Protein AF-A0A540WCM4-F1 (afdb_monomer)

pLDDT: mean 76.78, std 15.71, range [41.66, 93.75]

Solvent-accessible surface area (backbone atoms only — not comparable to full-atom values): 10980 Å² total; per-residue (Å²): 138,86,86,78,86,84,82,82,81,85,75,86,82,80,87,82,87,82,87,80,83,88,78,92,73,84,84,82,81,82,82,77,83,76,82,84,77,82,77,77,84,76,77,83,83,72,89,70,76,80,73,74,75,74,73,76,75,80,90,74,59,63,66,80,79,49,68,90,65,75,83,77,77,83,75,76,81,75,84,83,66,79,86,76,60,93,47,74,84,48,28,32,82,28,33,33,55,100,88,43,75,37,67,66,66,76,66,93,85,49,62,91,50,41,34,41,43,29,42,49,38,50,75,72,68,54,65,77,28,34,51,54,85,65,69,87,82,51,42,44,72,75,69,82,45,48,29,37,34,74,83,17,65,48,23,74,133

Structure (mmCIF, N/CA/C/O backbone):
data_AF-A0A540WCM4-F1
#
_entry.id   AF-A0A540WCM4-F1
#
loop_
_atom_site.group_PDB
_atom_site.id
_atom_site.type_symbol
_atom_site.label_atom_id
_atom_site.label_alt_id
_atom_site.label_comp_id
_atom_site.label_asym_id
_atom_site.label_entity_id
_atom_site.label_seq_id
_atom_site.pdbx_PDB_ins_code
_atom_site.Cartn_x
_atom_site.Cartn_y
_atom_site.Cartn_z
_atom_site.occupancy
_atom_site.B_iso_or_equiv
_atom_site.auth_seq_id
_atom_site.auth_comp_id
_atom_site.auth_asym_id
_atom_site.auth_atom_id
_atom_site.pdbx_PDB_model_num
ATOM 1 N N . MET A 1 1 ? -2.350 16.094 46.956 1.00 49.56 1 MET A N 1
ATOM 2 C CA . MET A 1 1 ? -2.911 14.784 46.557 1.00 49.56 1 MET A CA 1
ATOM 3 C C . MET A 1 1 ? -1.745 13.866 46.230 1.00 49.56 1 MET A C 1
ATOM 5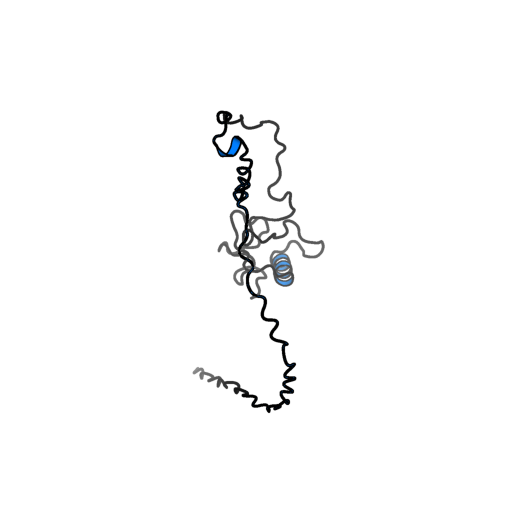 O O . MET A 1 1 ? -1.082 14.071 45.226 1.00 49.56 1 MET A O 1
ATOM 9 N N . THR A 1 2 ? -1.412 12.951 47.136 1.00 42.59 2 THR A N 1
ATOM 10 C CA . THR A 1 2 ? -0.155 12.186 47.100 1.00 42.59 2 THR A CA 1
ATOM 11 C C . THR A 1 2 ? -0.444 10.783 46.575 1.00 42.59 2 THR A C 1
ATOM 13 O O . THR A 1 2 ? -1.120 10.003 47.245 1.00 42.59 2 THR A O 1
ATOM 16 N N . VAL A 1 3 ? 0.017 10.466 45.363 1.00 55.59 3 VAL A N 1
ATOM 17 C CA . VAL A 1 3 ? -0.205 9.157 44.731 1.00 55.59 3 VAL A CA 1
ATOM 18 C C . VAL A 1 3 ? 0.902 8.187 45.150 1.00 55.59 3 VAL A C 1
ATOM 20 O O . VAL A 1 3 ? 2.092 8.467 45.036 1.00 55.59 3 VAL A O 1
ATOM 23 N N . ARG A 1 4 ? 0.480 7.041 45.683 1.00 57.88 4 ARG A N 1
ATOM 24 C CA . ARG A 1 4 ? 1.300 5.966 46.253 1.00 57.88 4 ARG A CA 1
ATOM 25 C C . ARG A 1 4 ? 1.721 4.993 45.134 1.00 57.88 4 ARG A C 1
ATOM 27 O O . ARG A 1 4 ? 0.838 4.538 44.408 1.00 57.88 4 ARG A O 1
ATOM 34 N N . PRO A 1 5 ? 3.002 4.610 44.979 1.00 62.88 5 PRO A N 1
ATOM 35 C CA . PRO A 1 5 ? 3.387 3.677 43.924 1.00 62.88 5 PRO A CA 1
ATOM 36 C C . PRO A 1 5 ? 3.094 2.219 44.312 1.00 62.88 5 PRO A C 1
ATOM 38 O O . PRO A 1 5 ? 3.475 1.732 45.380 1.00 62.88 5 PRO A O 1
ATOM 41 N N . SER A 1 6 ? 2.417 1.517 43.404 1.00 62.72 6 SER A N 1
ATOM 42 C CA . SER A 1 6 ? 2.109 0.087 43.455 1.00 62.72 6 SER A CA 1
ATOM 43 C C . SER A 1 6 ? 3.343 -0.737 43.073 1.00 62.72 6 SER A C 1
ATOM 45 O O . SER A 1 6 ? 3.774 -0.740 41.922 1.00 62.72 6 SER A O 1
ATOM 47 N N . ARG A 1 7 ? 3.931 -1.449 44.042 1.00 60.84 7 ARG A N 1
ATOM 48 C CA . ARG A 1 7 ? 4.987 -2.441 43.792 1.00 60.84 7 ARG A CA 1
ATOM 49 C C . ARG A 1 7 ? 4.341 -3.766 43.379 1.00 60.84 7 ARG A C 1
ATOM 51 O O . ARG A 1 7 ? 3.914 -4.537 44.238 1.00 60.84 7 ARG A O 1
ATOM 58 N N . ARG A 1 8 ? 4.285 -4.051 42.073 1.00 63.88 8 ARG A N 1
ATOM 59 C CA . ARG A 1 8 ? 3.962 -5.397 41.573 1.00 63.88 8 ARG A CA 1
ATOM 60 C C . ARG A 1 8 ? 5.172 -6.310 41.762 1.00 63.88 8 ARG A C 1
ATOM 62 O O . ARG A 1 8 ? 6.270 -6.034 41.293 1.00 63.88 8 ARG A O 1
ATOM 69 N N . ARG A 1 9 ? 4.948 -7.383 42.515 1.00 59.31 9 ARG A N 1
ATOM 70 C CA . ARG A 1 9 ? 5.932 -8.380 42.929 1.00 59.31 9 ARG A CA 1
ATOM 71 C C . ARG A 1 9 ? 6.028 -9.444 41.828 1.00 59.31 9 ARG A C 1
ATOM 73 O O . ARG A 1 9 ? 5.071 -10.180 41.610 1.00 59.31 9 ARG A O 1
ATOM 80 N N . TRP A 1 10 ? 7.154 -9.490 41.121 1.00 54.34 10 TRP A N 1
ATOM 81 C CA . TRP A 1 10 ? 7.469 -10.521 40.128 1.00 54.34 10 TRP A CA 1
ATOM 82 C C . TRP A 1 10 ? 7.809 -11.840 40.845 1.00 54.34 10 TRP A C 1
ATOM 84 O O . TRP A 1 10 ? 8.564 -11.839 41.818 1.00 54.34 10 TRP A O 1
ATOM 94 N N . ARG A 1 11 ? 7.231 -12.958 40.394 1.00 60.31 11 ARG A N 1
ATOM 95 C CA . ARG A 1 11 ? 7.563 -14.321 40.842 1.00 60.31 11 ARG A CA 1
ATOM 96 C C . ARG A 1 11 ? 8.297 -15.038 39.703 1.00 60.31 11 ARG A C 1
ATOM 98 O O . ARG A 1 11 ? 7.695 -15.164 38.640 1.00 60.31 11 ARG A O 1
ATOM 105 N N . PRO A 1 12 ? 9.525 -15.548 39.894 1.00 55.16 12 PRO A N 1
ATOM 106 C CA . PRO A 1 12 ? 10.132 -16.454 38.928 1.00 55.16 12 PRO A CA 1
ATOM 107 C C . PRO A 1 12 ? 9.498 -17.849 39.046 1.00 55.16 12 PRO A C 1
ATOM 109 O O . PRO A 1 12 ? 9.414 -18.427 40.134 1.00 55.16 12 PRO A O 1
ATOM 112 N N . GLY A 1 13 ? 9.014 -18.362 37.915 1.00 47.78 13 GLY A N 1
ATOM 113 C CA . GLY A 1 13 ? 8.530 -19.730 37.759 1.00 47.78 13 GLY A CA 1
ATOM 114 C C . GLY A 1 13 ? 9.684 -20.728 37.819 1.00 47.78 13 GLY A C 1
ATOM 115 O O . GLY A 1 13 ? 10.742 -20.514 37.236 1.00 47.78 13 GLY A O 1
ATOM 116 N N . ARG A 1 14 ? 9.460 -21.794 38.585 1.00 57.72 14 ARG A N 1
ATOM 117 C CA . ARG A 1 14 ? 10.400 -22.856 38.944 1.00 57.72 14 ARG A CA 1
ATOM 118 C C . ARG A 1 14 ? 10.848 -23.693 37.745 1.00 57.72 14 ARG A C 1
ATOM 120 O O . ARG A 1 14 ? 10.040 -24.107 36.919 1.00 57.72 14 ARG A O 1
ATOM 127 N N . THR A 1 15 ? 12.133 -24.020 37.760 1.00 50.41 15 THR A N 1
ATOM 128 C CA . THR A 1 15 ? 12.768 -25.109 37.022 1.00 50.41 15 THR A CA 1
ATOM 129 C C . THR A 1 15 ? 12.180 -26.464 37.431 1.00 50.41 15 THR A C 1
ATOM 131 O O . THR A 1 15 ? 11.945 -26.719 38.612 1.00 50.41 15 THR A O 1
ATOM 134 N N . SER A 1 16 ? 11.969 -27.345 36.451 1.00 55.75 16 SER A N 1
ATOM 135 C CA . SER A 1 16 ? 11.664 -28.762 36.676 1.00 55.75 16 SER A CA 1
ATOM 136 C C . SER A 1 16 ? 12.771 -29.592 36.038 1.00 55.75 16 SER A C 1
ATOM 138 O O . SER A 1 16 ? 12.828 -29.733 34.820 1.00 55.75 16 SER A O 1
ATOM 140 N N . ALA A 1 17 ? 13.679 -30.094 36.874 1.00 51.25 17 ALA A N 1
ATOM 141 C CA . ALA A 1 17 ? 14.622 -31.143 36.525 1.00 51.25 17 ALA A CA 1
ATOM 142 C C . ALA A 1 17 ? 13.893 -32.492 36.613 1.00 51.25 17 ALA A C 1
ATOM 144 O O . ALA A 1 17 ? 13.407 -32.861 37.681 1.00 51.25 17 ALA A O 1
ATOM 145 N N . GLY A 1 18 ? 13.797 -33.207 35.493 1.00 43.72 18 GLY A N 1
ATOM 146 C CA . GLY A 1 18 ? 13.308 -34.582 35.440 1.00 43.72 18 GLY A CA 1
ATOM 147 C C . GLY A 1 18 ? 14.480 -35.554 35.385 1.00 43.72 18 GLY A C 1
ATOM 148 O O . GLY A 1 18 ? 15.062 -35.757 34.325 1.00 43.72 18 GLY A O 1
ATOM 149 N N . LEU A 1 19 ? 14.820 -36.137 36.536 1.00 53.41 19 LEU A N 1
ATOM 150 C CA . LEU A 1 19 ? 15.562 -37.393 36.633 1.00 53.41 19 LEU A CA 1
ATOM 151 C C . LEU A 1 19 ? 14.617 -38.544 36.266 1.00 53.41 19 LEU A C 1
ATOM 153 O O . LEU A 1 19 ? 13.508 -38.609 36.792 1.00 53.41 19 LEU A O 1
ATOM 157 N N . GLY A 1 20 ? 15.058 -39.464 35.410 1.00 41.66 20 GLY A N 1
ATOM 158 C CA . GLY A 1 20 ? 14.239 -40.602 34.996 1.00 41.66 20 GLY A CA 1
ATOM 159 C C . GLY A 1 20 ? 15.053 -41.757 34.428 1.00 41.66 20 GLY A C 1
ATOM 160 O O . GLY A 1 20 ? 15.213 -41.858 33.223 1.00 41.66 20 GLY A O 1
ATOM 161 N N . THR A 1 21 ? 15.548 -42.593 35.345 1.00 52.16 21 THR A N 1
ATOM 162 C CA . THR A 1 21 ? 15.693 -44.064 35.273 1.00 52.16 21 THR A CA 1
ATOM 163 C C . THR A 1 21 ? 16.281 -44.713 34.016 1.00 52.16 21 THR A C 1
ATOM 165 O O . THR A 1 21 ? 15.686 -44.725 32.943 1.00 52.16 21 THR A O 1
ATOM 168 N N . GLY A 1 22 ? 17.419 -45.380 34.220 1.00 47.09 22 GLY A N 1
ATOM 169 C CA . GLY A 1 22 ? 18.050 -46.243 33.237 1.00 47.09 22 GLY A CA 1
ATOM 170 C C . GLY A 1 22 ? 17.305 -47.550 32.989 1.00 47.09 22 GLY A C 1
ATOM 171 O O . GLY A 1 22 ? 16.538 -48.037 33.818 1.00 47.09 22 GLY A O 1
ATOM 172 N N . VAL A 1 23 ? 17.626 -48.145 31.844 1.00 53.00 23 VAL A N 1
ATOM 173 C CA . VAL A 1 23 ? 17.372 -49.551 31.556 1.00 53.00 23 VAL A CA 1
ATOM 174 C C . VAL A 1 23 ? 18.676 -50.111 31.000 1.00 53.00 23 VAL A C 1
ATOM 176 O O . VAL A 1 23 ? 19.078 -49.813 29.878 1.00 53.00 23 VAL A O 1
ATOM 179 N N . ALA A 1 24 ? 19.378 -50.868 31.839 1.00 51.72 24 ALA A N 1
ATOM 180 C CA . ALA A 1 24 ? 20.475 -51.722 31.422 1.00 51.72 24 ALA A CA 1
ATOM 181 C C . ALA A 1 24 ? 19.869 -52.886 30.626 1.00 51.72 24 ALA A C 1
ATOM 183 O O . ALA A 1 24 ? 19.249 -53.780 31.198 1.00 51.72 24 ALA A O 1
ATOM 184 N N . GLY A 1 25 ? 19.987 -52.831 29.300 1.00 44.06 25 GLY A N 1
ATOM 185 C CA . GLY A 1 25 ? 19.552 -53.883 28.387 1.00 44.06 25 GLY A CA 1
ATOM 186 C C . GLY A 1 25 ? 20.750 -54.675 27.876 1.00 44.06 25 GLY A C 1
ATOM 187 O O . GLY A 1 25 ? 21.614 -54.119 27.207 1.00 44.06 25 GLY A O 1
ATOM 188 N N . LEU A 1 26 ? 20.781 -55.958 28.237 1.00 51.00 26 LEU A N 1
ATOM 189 C CA . LEU A 1 26 ? 21.735 -57.009 27.874 1.00 51.00 26 LEU A CA 1
ATOM 190 C C . LEU A 1 26 ? 22.361 -56.880 26.470 1.00 51.00 26 LEU A C 1
ATOM 192 O O . LEU A 1 26 ? 21.671 -56.950 25.455 1.00 51.00 26 LEU A O 1
ATOM 196 N N . ALA A 1 27 ? 23.694 -56.843 26.428 1.00 51.16 27 ALA A N 1
ATOM 197 C CA . ALA A 1 27 ? 24.479 -57.120 25.232 1.00 51.16 27 ALA A CA 1
ATOM 198 C C . ALA A 1 27 ? 24.591 -58.641 25.028 1.00 51.16 27 ALA A C 1
ATOM 200 O O . ALA A 1 27 ? 25.304 -59.322 25.764 1.00 51.16 27 ALA A O 1
ATOM 201 N N . LEU A 1 28 ? 23.896 -59.177 24.022 1.00 52.34 28 LEU A N 1
ATOM 202 C CA . LEU A 1 28 ? 24.105 -60.542 23.540 1.00 52.34 28 LEU A CA 1
ATOM 203 C C . LEU A 1 28 ? 25.119 -60.491 22.385 1.00 52.34 28 LEU A C 1
ATOM 205 O O . LEU A 1 28 ? 24.760 -60.291 21.227 1.00 52.34 28 LEU A O 1
ATOM 209 N N . ALA A 1 29 ? 26.407 -60.606 22.705 1.00 55.47 29 ALA A N 1
ATOM 210 C CA . ALA A 1 29 ? 27.461 -60.703 21.702 1.00 55.47 29 ALA A CA 1
ATOM 211 C C . ALA A 1 29 ? 27.495 -62.132 21.133 1.00 55.47 29 ALA A C 1
ATOM 213 O O . ALA A 1 29 ? 28.078 -63.031 21.735 1.00 55.47 29 ALA A O 1
ATOM 214 N N . LEU A 1 30 ? 26.863 -62.355 19.976 1.00 57.78 30 LEU A N 1
ATOM 215 C CA . LEU A 1 30 ? 27.097 -63.564 19.185 1.00 57.78 30 LEU A CA 1
ATOM 216 C C . LEU A 1 30 ? 28.460 -63.445 18.490 1.00 57.78 30 LEU A C 1
ATOM 218 O O . LEU A 1 30 ? 28.589 -62.815 17.441 1.00 57.78 30 LEU A O 1
ATOM 222 N N . T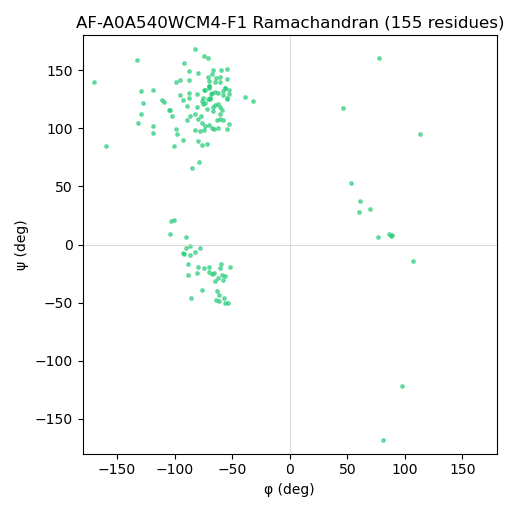HR A 1 31 ? 29.485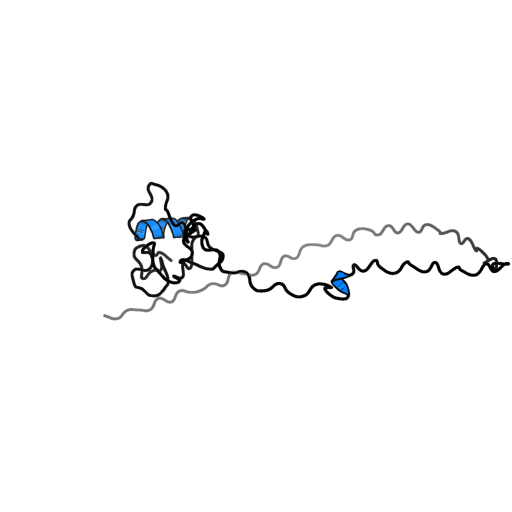 -64.061 19.073 1.00 61.09 31 THR A N 1
ATOM 223 C CA . THR A 1 31 ? 30.794 -64.255 18.443 1.00 61.09 31 THR A CA 1
ATOM 224 C C . THR A 1 31 ? 30.712 -65.386 17.418 1.00 61.09 31 THR A C 1
ATOM 226 O O . THR A 1 31 ? 31.005 -66.546 17.699 1.00 61.09 31 THR A O 1
ATOM 229 N N . LEU A 1 32 ? 30.300 -65.053 16.196 1.00 60.47 32 LEU A N 1
ATOM 230 C CA . LEU A 1 32 ? 30.461 -65.945 15.050 1.00 60.47 32 LEU A CA 1
ATOM 231 C C . LEU A 1 32 ? 31.961 -66.082 14.751 1.00 60.47 32 LEU A C 1
ATOM 233 O O . LEU A 1 32 ? 32.625 -65.108 14.398 1.00 60.47 32 LEU A O 1
ATOM 237 N N . ALA A 1 33 ? 32.495 -67.292 14.924 1.00 58.50 33 ALA A N 1
ATOM 238 C CA . ALA A 1 33 ? 33.849 -67.645 14.521 1.00 58.50 33 ALA A CA 1
ATOM 239 C C . ALA A 1 33 ? 33.989 -67.455 13.003 1.00 58.50 33 ALA A C 1
ATOM 241 O O . ALA A 1 33 ? 33.366 -68.166 12.215 1.00 58.50 33 ALA A O 1
ATOM 242 N N . THR A 1 34 ? 34.791 -66.478 12.589 1.00 63.09 34 THR A N 1
ATOM 243 C CA . THR A 1 34 ? 35.128 -66.266 11.184 1.00 63.09 34 THR A CA 1
ATOM 244 C C . THR A 1 34 ? 36.156 -67.317 10.750 1.00 63.09 34 THR A C 1
ATOM 246 O O . THR A 1 34 ? 37.220 -67.429 11.365 1.00 63.09 34 THR A O 1
ATOM 249 N N . PRO A 1 35 ? 35.892 -68.119 9.705 1.00 60.97 35 PRO A N 1
ATOM 250 C CA . PRO A 1 35 ? 36.915 -68.991 9.150 1.00 60.97 35 PRO A CA 1
ATOM 251 C C . PRO A 1 35 ? 38.012 -68.133 8.502 1.00 60.97 35 PRO A C 1
ATOM 253 O O . PRO A 1 35 ? 37.761 -67.396 7.549 1.00 60.97 35 PRO A O 1
ATOM 256 N N . ASN A 1 36 ? 39.243 -68.238 9.009 1.00 62.31 36 ASN A N 1
ATOM 257 C CA . ASN A 1 36 ? 40.430 -67.660 8.379 1.00 62.31 36 ASN A CA 1
ATOM 258 C C . ASN A 1 36 ? 40.788 -68.469 7.122 1.00 62.31 36 ASN A C 1
ATOM 260 O O . ASN A 1 36 ? 41.598 -69.396 7.165 1.00 62.31 36 ASN A O 1
ATOM 264 N N . ALA A 1 37 ? 40.181 -68.121 5.988 1.00 61.34 37 ALA A N 1
ATOM 265 C CA . ALA A 1 37 ? 40.637 -68.566 4.678 1.00 61.34 37 ALA A CA 1
ATOM 266 C C . ALA A 1 37 ? 41.917 -67.795 4.309 1.00 61.34 37 ALA A C 1
ATOM 268 O O . ALA A 1 37 ? 41.877 -66.626 3.929 1.00 61.34 37 ALA A O 1
ATOM 269 N N . SER A 1 38 ? 43.070 -68.448 4.463 1.00 62.06 38 SER A N 1
ATOM 270 C CA . SER A 1 38 ? 44.370 -67.905 4.063 1.00 62.06 38 SER A CA 1
ATOM 271 C C . SER A 1 38 ? 44.557 -68.066 2.553 1.00 62.06 38 SER A C 1
ATOM 273 O O . SER A 1 38 ? 45.059 -69.080 2.067 1.00 62.06 38 SER A O 1
ATOM 275 N N . SER A 1 39 ? 44.110 -67.072 1.791 1.00 60.69 39 SER A N 1
ATOM 276 C CA . SER A 1 39 ? 44.380 -66.969 0.357 1.00 60.69 39 SER A CA 1
ATOM 277 C C . SER A 1 39 ? 45.817 -66.483 0.162 1.00 60.69 39 SER A C 1
ATOM 279 O O . SER A 1 39 ? 46.111 -65.304 0.360 1.00 60.69 39 SER A O 1
ATOM 281 N N . ARG A 1 40 ? 46.739 -67.375 -0.218 1.00 68.31 40 ARG A N 1
ATOM 282 C CA . ARG A 1 40 ? 48.068 -66.949 -0.686 1.00 68.31 40 ARG A CA 1
ATOM 283 C C . ARG A 1 40 ? 47.898 -66.104 -1.960 1.00 68.31 40 ARG A C 1
ATOM 285 O O . ARG A 1 40 ? 47.219 -66.571 -2.876 1.00 68.31 40 ARG A O 1
ATOM 292 N N . PRO A 1 41 ? 48.507 -64.910 -2.066 1.00 59.44 41 PRO A N 1
ATOM 293 C CA . PRO A 1 41 ? 48.477 -64.145 -3.305 1.00 59.44 41 PRO A CA 1
ATOM 294 C C . PRO A 1 41 ? 49.235 -64.914 -4.388 1.00 59.44 41 PRO A C 1
ATOM 296 O O . PRO A 1 41 ? 50.423 -65.203 -4.238 1.00 59.44 41 PRO A O 1
ATOM 299 N N . VAL A 1 42 ? 48.552 -65.253 -5.478 1.00 67.06 42 VAL A N 1
ATOM 300 C CA . VAL A 1 42 ? 49.215 -65.667 -6.717 1.00 67.06 42 VAL A CA 1
ATOM 301 C C . VAL A 1 42 ? 49.804 -64.396 -7.336 1.00 67.06 42 VAL A C 1
ATOM 303 O O . VAL A 1 42 ? 49.044 -63.454 -7.572 1.00 67.06 42 VAL A O 1
ATOM 306 N N . PRO A 1 43 ? 51.125 -64.303 -7.580 1.00 62.69 43 PRO A N 1
ATOM 307 C CA . PRO A 1 43 ? 51.667 -63.167 -8.308 1.00 62.69 43 PRO A CA 1
ATOM 308 C C . PRO A 1 43 ? 51.109 -63.200 -9.739 1.00 62.69 43 PRO A C 1
ATOM 310 O O . PRO A 1 43 ? 51.153 -64.259 -10.375 1.00 62.69 43 PRO A O 1
ATOM 313 N N . PRO A 1 44 ? 50.576 -62.084 -10.268 1.00 62.28 44 PRO A N 1
ATOM 314 C CA . PRO A 1 44 ? 50.107 -62.047 -11.643 1.00 62.28 44 PRO A CA 1
ATOM 315 C C . PRO A 1 44 ? 51.304 -62.284 -12.567 1.00 62.28 44 PRO A C 1
ATOM 317 O O . PRO A 1 44 ? 52.186 -61.440 -12.717 1.00 62.28 44 PRO A O 1
ATOM 320 N N . THR A 1 45 ? 51.350 -63.475 -13.158 1.00 60.59 45 THR A N 1
ATOM 321 C CA . THR A 1 45 ? 52.286 -63.786 -14.235 1.00 60.59 45 THR A CA 1
ATOM 322 C C . THR A 1 45 ? 51.657 -63.252 -15.510 1.00 60.59 45 THR A C 1
ATOM 324 O O . THR A 1 45 ? 50.619 -63.748 -15.936 1.00 60.59 45 THR A O 1
ATOM 327 N N . GLY A 1 46 ? 52.267 -62.226 -16.094 1.00 54.94 46 GLY A N 1
ATOM 328 C CA . GLY A 1 46 ? 51.838 -61.670 -17.373 1.00 54.94 46 GLY A CA 1
ATOM 329 C C . GLY A 1 46 ? 51.296 -60.260 -17.231 1.00 54.94 46 GLY A C 1
ATOM 330 O O . GLY A 1 46 ? 50.121 -60.041 -16.954 1.00 54.94 46 GLY A O 1
ATOM 331 N N . GLY A 1 47 ? 52.177 -59.289 -17.460 1.00 57.94 47 GLY A N 1
ATOM 332 C CA . GLY A 1 47 ? 51.758 -57.932 -17.742 1.00 57.94 47 GLY A CA 1
ATOM 333 C C . GLY A 1 47 ? 50.911 -57.906 -19.009 1.00 57.94 47 GLY A C 1
ATOM 334 O O . GLY A 1 47 ? 51.395 -58.172 -20.103 1.00 57.94 47 GLY A O 1
ATOM 335 N N . THR A 1 48 ? 49.665 -57.491 -18.865 1.00 54.50 48 THR A N 1
ATOM 336 C CA . THR A 1 48 ? 49.080 -56.549 -19.810 1.00 54.50 48 THR A CA 1
ATOM 337 C C . THR A 1 48 ? 49.056 -55.227 -19.079 1.00 54.50 48 THR A C 1
ATOM 339 O O . THR A 1 48 ? 48.429 -55.121 -18.024 1.00 54.50 48 THR A O 1
ATOM 342 N N . ALA A 1 49 ? 49.811 -54.257 -19.595 1.00 60.41 49 ALA A N 1
ATOM 343 C CA . ALA A 1 49 ? 49.783 -52.882 -19.132 1.00 60.41 49 ALA A CA 1
ATOM 344 C C . ALA A 1 49 ? 48.335 -52.497 -18.817 1.00 60.41 49 ALA A C 1
ATOM 346 O O . ALA A 1 49 ? 47.453 -52.694 -19.658 1.00 60.41 49 ALA A O 1
ATOM 347 N N . ALA A 1 50 ? 48.089 -51.990 -17.606 1.00 57.94 50 ALA A N 1
ATOM 348 C CA . ALA A 1 50 ? 46.851 -51.292 -17.325 1.00 57.94 50 ALA A CA 1
ATOM 349 C C . ALA A 1 50 ? 46.743 -50.221 -18.405 1.00 57.94 50 ALA A C 1
ATOM 351 O O . ALA A 1 50 ? 47.485 -49.237 -18.398 1.00 57.94 50 ALA A O 1
ATOM 352 N N . THR A 1 51 ? 45.887 -50.465 -19.395 1.00 58.72 51 THR A N 1
ATOM 353 C CA . THR A 1 51 ? 45.518 -49.427 -20.334 1.00 58.72 51 THR A CA 1
ATOM 354 C C . THR A 1 51 ? 44.785 -48.453 -19.446 1.00 58.72 51 THR A C 1
ATOM 356 O O . THR A 1 51 ? 43.660 -48.725 -19.031 1.00 58.72 51 THR A O 1
ATOM 359 N N . GLN A 1 52 ? 45.477 -47.391 -19.034 1.00 62.28 52 GLN A N 1
ATOM 360 C CA . GLN A 1 52 ? 44.842 -46.257 -18.399 1.00 62.28 52 GLN A CA 1
ATOM 361 C C . GLN A 1 52 ? 43.772 -45.828 -19.391 1.00 62.28 52 GLN A C 1
ATOM 363 O O . GLN A 1 52 ? 44.088 -45.246 -20.429 1.00 62.28 52 GLN A O 1
ATOM 368 N N . GLN A 1 53 ? 42.526 -46.231 -19.142 1.00 63.78 53 GLN A N 1
ATOM 369 C CA . GLN A 1 53 ? 41.398 -45.758 -19.915 1.00 63.78 53 GLN A CA 1
ATOM 370 C C . GLN A 1 53 ? 41.383 -44.264 -19.663 1.00 63.78 53 GLN A C 1
ATOM 372 O O . GLN A 1 53 ? 41.009 -43.805 -18.584 1.00 63.78 53 GLN A O 1
ATOM 377 N N . ARG A 1 54 ? 41.922 -43.520 -20.628 1.00 68.88 54 ARG A N 1
ATOM 378 C CA . ARG A 1 54 ? 41.968 -42.071 -20.590 1.00 68.88 54 ARG A CA 1
ATOM 379 C C . ARG A 1 54 ? 40.514 -41.648 -20.466 1.00 68.88 54 ARG A C 1
ATOM 381 O O . ARG A 1 54 ? 39.733 -41.863 -21.392 1.00 68.88 54 ARG A O 1
ATOM 388 N N . ARG A 1 55 ? 40.126 -41.170 -19.280 1.00 74.31 55 ARG A N 1
ATOM 389 C CA . ARG A 1 55 ? 38.778 -40.655 -19.062 1.00 74.31 55 ARG A CA 1
ATOM 390 C C . ARG A 1 55 ? 38.573 -39.580 -20.131 1.00 74.31 55 ARG A C 1
ATOM 392 O O . ARG A 1 55 ? 39.449 -38.720 -20.238 1.00 74.31 55 ARG A O 1
ATOM 399 N N . PRO A 1 56 ? 37.517 -39.662 -20.958 1.00 78.50 56 PRO A N 1
ATOM 400 C CA . PRO A 1 56 ? 37.286 -38.647 -21.968 1.00 78.50 56 PRO A CA 1
ATOM 401 C C . PRO A 1 56 ? 37.204 -37.299 -21.263 1.00 78.50 56 PRO A C 1
ATOM 403 O O . PRO A 1 56 ? 36.588 -37.188 -20.195 1.00 78.50 56 PRO A O 1
ATOM 406 N N . ASP A 1 57 ? 37.887 -36.312 -21.834 1.00 83.19 57 ASP A N 1
ATOM 407 C CA . ASP A 1 57 ? 37.839 -34.951 -21.327 1.00 83.19 57 ASP A CA 1
ATOM 408 C C . ASP A 1 57 ? 36.365 -34.508 -21.246 1.00 83.19 57 ASP A C 1
ATOM 410 O O . ASP A 1 57 ? 35.551 -34.916 -22.088 1.00 83.19 57 ASP A O 1
ATOM 414 N N . PRO A 1 58 ? 35.973 -33.740 -20.213 1.00 86.38 58 PRO A N 1
ATOM 415 C CA . PRO A 1 58 ? 34.608 -33.251 -20.110 1.00 86.38 58 PRO A CA 1
ATOM 416 C C . PRO A 1 58 ? 34.258 -32.478 -21.380 1.00 86.38 58 PRO A C 1
ATOM 418 O O . PRO A 1 58 ? 35.049 -31.668 -21.862 1.00 86.38 58 PRO A O 1
ATOM 421 N N . HIS A 1 59 ? 33.071 -32.733 -21.926 1.00 86.50 59 HIS A N 1
ATOM 422 C CA . HIS A 1 59 ? 32.584 -31.974 -23.066 1.00 86.50 59 HIS A CA 1
ATOM 423 C C . HIS A 1 59 ? 32.314 -30.535 -22.614 1.00 86.50 59 HIS A C 1
ATOM 425 O O . HIS A 1 59 ? 31.315 -30.257 -21.950 1.00 86.50 59 HIS A O 1
ATOM 431 N N . ILE A 1 60 ? 33.248 -29.638 -22.919 1.00 86.44 60 ILE A N 1
ATOM 432 C CA . ILE A 1 60 ? 33.100 -28.207 -22.680 1.00 86.44 60 ILE A CA 1
ATOM 433 C C . ILE A 1 60 ? 32.458 -27.605 -23.921 1.00 86.44 60 ILE A C 1
ATOM 435 O O . ILE A 1 60 ? 33.017 -27.679 -25.010 1.00 86.44 60 ILE A O 1
ATOM 439 N N . MET A 1 61 ? 31.283 -27.013 -23.738 1.00 88.56 61 MET A N 1
ATOM 440 C CA . MET A 1 61 ? 30.598 -26.270 -24.788 1.00 88.56 61 MET A CA 1
ATOM 441 C C . MET A 1 61 ? 31.366 -24.975 -25.080 1.00 88.56 61 MET A C 1
ATOM 443 O O . MET A 1 61 ? 31.819 -24.305 -24.150 1.00 88.56 61 MET A O 1
ATOM 447 N N . ASP A 1 62 ? 31.462 -24.586 -26.350 1.00 84.38 62 ASP A N 1
ATOM 448 C CA . ASP A 1 62 ? 32.304 -23.463 -26.799 1.00 84.38 62 ASP A CA 1
ATOM 449 C C . ASP A 1 62 ? 31.995 -22.126 -26.099 1.00 84.38 62 ASP A C 1
ATOM 451 O O . ASP A 1 62 ? 32.893 -21.310 -25.889 1.00 84.38 62 ASP A O 1
ATOM 455 N N . PHE A 1 63 ? 30.754 -21.927 -25.630 1.00 84.06 63 PHE A N 1
ATOM 456 C CA . PHE A 1 63 ? 30.369 -20.738 -24.857 1.00 84.06 63 PHE A CA 1
ATOM 457 C C . PHE A 1 63 ? 31.202 -20.544 -23.582 1.00 84.06 63 PHE A C 1
ATOM 459 O O . PHE A 1 63 ? 31.378 -19.414 -23.132 1.00 84.06 63 PHE A O 1
ATOM 466 N N . ALA A 1 64 ? 31.681 -21.635 -22.975 1.00 85.00 64 ALA A N 1
ATOM 467 C CA . ALA A 1 64 ? 32.410 -21.600 -21.712 1.00 85.00 64 ALA A CA 1
ATOM 468 C C . ALA A 1 64 ? 33.877 -21.195 -21.898 1.00 85.00 64 ALA A C 1
ATOM 470 O O . ALA A 1 64 ? 34.524 -20.785 -20.938 1.00 85.00 64 ALA A O 1
ATOM 471 N N . GLN A 1 65 ? 34.403 -21.312 -23.120 1.00 83.25 65 GLN A N 1
ATOM 472 C CA . GLN A 1 65 ? 35.771 -20.913 -23.438 1.00 83.25 65 GLN A CA 1
ATOM 473 C C . GLN A 1 65 ? 35.832 -19.428 -23.780 1.00 83.25 65 GLN A C 1
ATOM 475 O O . GLN A 1 65 ? 36.701 -18.716 -23.281 1.00 83.25 65 GLN A O 1
ATOM 480 N N . SER A 1 66 ? 34.902 -18.955 -24.610 1.00 79.56 66 SER A N 1
ATOM 481 C CA . SER A 1 66 ? 34.640 -17.539 -24.868 1.00 79.56 66 SER A CA 1
ATOM 482 C C . SER A 1 66 ? 33.353 -17.402 -25.686 1.00 79.56 66 SER A C 1
ATOM 484 O O . SER A 1 66 ? 33.152 -18.169 -26.629 1.00 79.56 66 SER A O 1
ATOM 486 N N . PRO A 1 67 ? 32.491 -16.411 -25.405 1.00 80.94 67 PRO A N 1
ATOM 487 C CA . PRO A 1 67 ? 31.402 -16.071 -26.310 1.00 80.94 67 PRO A CA 1
ATOM 488 C C . PRO A 1 67 ? 31.981 -15.693 -27.681 1.00 80.94 67 PRO A C 1
ATOM 490 O O . PRO A 1 67 ? 32.710 -14.713 -27.801 1.00 80.94 67 PRO A O 1
ATOM 493 N N . ALA A 1 68 ? 31.672 -16.473 -28.718 1.00 79.06 68 ALA A N 1
ATOM 494 C CA . ALA A 1 68 ? 32.144 -16.204 -30.080 1.00 79.06 68 ALA A CA 1
ATOM 495 C C . ALA A 1 68 ? 31.484 -14.959 -30.705 1.00 79.06 68 ALA A C 1
ATOM 497 O O . ALA A 1 68 ? 31.989 -14.403 -31.678 1.00 79.06 68 ALA A O 1
ATOM 498 N N . ALA A 1 69 ? 30.341 -14.534 -30.160 1.00 81.75 69 ALA A N 1
ATOM 499 C CA . ALA A 1 69 ? 29.594 -13.380 -30.628 1.00 81.75 69 ALA A CA 1
ATOM 500 C C . ALA A 1 69 ? 29.952 -12.122 -29.830 1.00 81.75 69 ALA A C 1
ATOM 502 O O . ALA A 1 69 ? 30.095 -12.151 -28.607 1.00 81.75 69 ALA A O 1
ATOM 503 N N . HIS A 1 70 ? 30.025 -10.995 -30.533 1.00 84.31 70 HIS A N 1
ATOM 504 C CA . HIS A 1 70 ? 30.105 -9.687 -29.897 1.00 84.31 70 HIS A CA 1
ATOM 505 C C . HIS A 1 70 ? 28.798 -9.358 -29.155 1.00 84.31 70 HIS A C 1
ATOM 507 O O . HIS A 1 70 ? 27.727 -9.794 -29.591 1.00 84.31 70 HIS A O 1
ATOM 513 N N . PRO A 1 71 ? 28.856 -8.562 -28.070 1.00 87.12 71 PRO A N 1
ATOM 514 C CA . PRO A 1 71 ? 27.658 -8.045 -27.424 1.00 87.12 71 PRO A CA 1
ATOM 515 C C . PRO A 1 71 ? 26.756 -7.341 -28.438 1.00 87.12 71 PRO A C 1
ATOM 517 O O . PRO A 1 71 ? 27.220 -6.523 -29.236 1.00 87.12 71 PRO A O 1
ATOM 520 N N . MET A 1 72 ? 25.462 -7.658 -28.408 1.00 87.94 72 MET A N 1
ATOM 521 C CA . MET A 1 72 ? 24.482 -6.934 -29.211 1.00 87.94 72 MET A CA 1
ATOM 522 C C . MET A 1 72 ? 24.411 -5.477 -28.747 1.00 87.94 72 MET A C 1
ATOM 524 O O . MET A 1 72 ? 24.512 -5.186 -27.553 1.00 87.94 72 MET A O 1
ATOM 528 N N . ALA A 1 73 ? 24.223 -4.561 -29.699 1.00 90.25 73 ALA A N 1
ATOM 529 C CA . ALA A 1 73 ? 23.977 -3.162 -29.381 1.00 90.25 73 ALA A CA 1
ATOM 530 C C . ALA A 1 73 ? 22.695 -3.020 -28.531 1.00 90.25 73 ALA A C 1
ATOM 532 O O . ALA A 1 73 ? 21.769 -3.824 -28.695 1.00 90.25 73 ALA A O 1
ATOM 533 N N . PRO A 1 74 ? 22.609 -2.001 -27.654 1.00 90.62 74 PRO A N 1
ATOM 534 C CA . PRO A 1 74 ? 21.392 -1.717 -26.906 1.00 90.62 74 PRO A CA 1
ATOM 535 C C . PRO A 1 74 ? 20.199 -1.583 -27.851 1.00 90.62 74 PRO A C 1
ATOM 537 O O . PRO A 1 74 ? 20.253 -0.850 -28.840 1.00 90.62 74 PRO A O 1
ATOM 540 N N . GLN A 1 75 ? 19.119 -2.296 -27.549 1.00 85.94 75 GLN A N 1
ATOM 541 C CA . GLN A 1 75 ? 17.883 -2.159 -28.306 1.00 85.94 75 GLN A CA 1
ATOM 542 C C . GLN A 1 75 ? 17.240 -0.804 -27.992 1.00 85.94 75 GLN A C 1
ATOM 544 O O . GLN A 1 75 ? 17.297 -0.320 -26.860 1.00 85.94 75 GLN A O 1
ATOM 549 N N . SER A 1 76 ? 16.620 -0.183 -28.997 1.00 86.75 76 SER A N 1
ATOM 550 C CA . SER A 1 76 ? 15.823 1.025 -28.787 1.00 86.75 76 SER A CA 1
ATOM 551 C C . SER A 1 76 ? 14.671 0.731 -27.830 1.00 86.75 76 SER A C 1
ATOM 553 O O . SER A 1 76 ? 14.065 -0.341 -27.904 1.00 86.75 76 SER A O 1
ATOM 555 N N . LYS A 1 77 ? 14.320 1.703 -26.980 1.00 84.19 77 LYS A N 1
ATOM 556 C CA . LYS A 1 77 ? 13.120 1.609 -26.146 1.00 84.19 77 LYS A CA 1
ATOM 557 C C . LYS A 1 77 ? 11.914 1.350 -27.050 1.00 84.19 77 LYS A C 1
ATOM 559 O O . LYS A 1 77 ? 11.696 2.089 -28.010 1.00 84.19 77 LYS A O 1
ATOM 564 N N . ARG A 1 78 ? 11.157 0.293 -26.766 1.00 83.00 78 ARG A N 1
ATOM 565 C CA . ARG A 1 78 ? 9.942 -0.019 -27.515 1.00 83.00 78 ARG A CA 1
ATOM 566 C C . ARG A 1 78 ? 8.908 1.075 -27.232 1.00 83.00 78 ARG A C 1
ATOM 568 O O . ARG A 1 78 ? 8.689 1.453 -26.083 1.00 83.00 78 ARG A O 1
ATOM 575 N N . THR A 1 79 ? 8.323 1.626 -28.290 1.00 83.56 79 THR A N 1
ATOM 576 C CA . THR A 1 79 ? 7.292 2.673 -28.200 1.00 83.56 79 THR A CA 1
ATOM 577 C C . THR A 1 79 ? 5.882 2.104 -28.088 1.00 83.56 79 THR A C 1
ATOM 579 O O . THR A 1 79 ? 4.984 2.808 -27.647 1.00 83.56 79 THR A O 1
ATOM 582 N N . ASP A 1 80 ? 5.715 0.825 -28.426 1.00 86.69 80 ASP A N 1
ATOM 583 C CA . ASP A 1 80 ? 4.422 0.132 -28.482 1.00 86.69 80 ASP A CA 1
ATOM 584 C C . ASP A 1 80 ? 4.167 -0.740 -27.239 1.00 86.69 80 ASP A C 1
ATOM 586 O O . ASP A 1 80 ? 3.396 -1.699 -27.276 1.00 86.69 80 ASP A O 1
ATOM 590 N N . GLU A 1 81 ? 4.856 -0.459 -26.131 1.00 84.12 81 GLU A N 1
ATOM 591 C CA . GLU A 1 81 ? 4.630 -1.174 -24.876 1.00 84.12 81 GLU A CA 1
ATOM 592 C C . GLU A 1 81 ? 3.244 -0.807 -24.323 1.00 84.12 81 GLU A C 1
ATOM 594 O O . GLU A 1 81 ? 2.903 0.370 -24.186 1.00 84.12 81 GLU A O 1
ATOM 599 N N . THR A 1 82 ? 2.439 -1.812 -23.976 1.00 87.25 82 THR A N 1
ATOM 600 C CA . THR A 1 82 ? 1.197 -1.564 -23.237 1.00 87.25 82 THR A CA 1
ATOM 601 C C . THR A 1 82 ? 1.563 -1.113 -21.829 1.00 87.25 82 THR A C 1
ATOM 603 O O . THR A 1 82 ? 2.313 -1.799 -21.136 1.00 87.25 82 THR A O 1
ATOM 606 N N . ALA A 1 83 ? 1.049 0.043 -21.406 1.00 85.56 83 ALA A N 1
ATOM 607 C CA . ALA A 1 83 ? 1.244 0.515 -20.044 1.00 85.56 83 ALA A CA 1
ATOM 608 C C . ALA A 1 83 ? 0.606 -0.479 -19.063 1.00 85.56 83 ALA A C 1
ATOM 610 O O . ALA A 1 83 ? -0.595 -0.740 -19.130 1.00 85.56 83 ALA A O 1
ATOM 611 N N . VAL A 1 84 ? 1.419 -1.034 -18.166 1.00 85.00 84 VAL A N 1
ATOM 612 C CA . VAL A 1 84 ? 0.954 -1.877 -17.062 1.00 85.00 84 VAL A CA 1
ATOM 613 C C . VAL A 1 84 ? 0.812 -0.985 -15.837 1.00 85.00 84 VAL A C 1
ATOM 615 O O . VAL A 1 84 ? 1.729 -0.228 -15.512 1.00 85.00 84 VAL A O 1
ATOM 618 N N . ALA A 1 85 ? -0.351 -1.036 -15.195 1.00 82.81 85 ALA A N 1
ATOM 619 C CA . ALA A 1 85 ? -0.589 -0.279 -13.977 1.00 82.81 85 ALA A CA 1
ATOM 620 C C . ALA A 1 85 ? 0.286 -0.825 -12.826 1.00 82.81 85 ALA A C 1
ATOM 622 O O . ALA A 1 85 ? 0.553 -2.029 -12.797 1.00 82.81 85 ALA A O 1
ATOM 623 N N . PRO A 1 86 ? 0.748 0.024 -11.889 1.00 80.56 86 PRO A N 1
ATOM 624 C CA . PRO A 1 86 ? 1.583 -0.412 -10.765 1.00 80.56 86 PRO A CA 1
ATOM 625 C C . PRO A 1 86 ? 0.926 -1.474 -9.872 1.00 80.56 86 PRO A C 1
ATOM 627 O O . PRO A 1 86 ? 1.629 -2.264 -9.261 1.00 80.56 86 PRO A O 1
ATOM 630 N N . ASP A 1 87 ? -0.403 -1.493 -9.834 1.00 84.31 87 ASP A N 1
ATOM 631 C CA . ASP A 1 87 ? -1.278 -2.370 -9.056 1.00 84.31 87 ASP A CA 1
ATOM 632 C C . ASP A 1 87 ? -1.901 -3.488 -9.913 1.00 84.31 87 ASP A C 1
ATOM 634 O O . ASP A 1 87 ? -2.932 -4.060 -9.559 1.00 84.31 87 ASP A O 1
ATOM 638 N N . ALA A 1 88 ? -1.310 -3.811 -11.070 1.00 86.19 88 ALA A N 1
ATOM 639 C CA . ALA A 1 88 ? -1.839 -4.840 -11.970 1.00 86.19 88 ALA A CA 1
ATOM 640 C C . ALA A 1 88 ? -1.906 -6.243 -11.332 1.00 86.19 88 ALA A C 1
ATOM 642 O O . ALA A 1 88 ? -2.654 -7.099 -11.804 1.00 86.19 88 ALA A O 1
ATOM 643 N N . ASP A 1 89 ? -1.143 -6.483 -10.267 1.00 87.44 89 ASP A N 1
ATOM 644 C CA . ASP A 1 89 ? -1.186 -7.691 -9.443 1.00 87.44 89 ASP A CA 1
ATOM 645 C C . ASP A 1 89 ? -2.232 -7.630 -8.312 1.00 87.44 89 ASP A C 1
ATOM 647 O O . ASP A 1 89 ? -2.418 -8.609 -7.588 1.00 87.44 89 ASP A O 1
ATOM 651 N N . GLY A 1 90 ? -2.953 -6.513 -8.184 1.00 89.38 90 GLY A N 1
ATOM 652 C CA . GLY A 1 90 ? -3.928 -6.253 -7.124 1.00 89.38 90 GLY A CA 1
ATOM 653 C C . GLY A 1 90 ? -3.294 -5.882 -5.782 1.00 89.38 90 GLY A C 1
ATOM 654 O O . GLY A 1 90 ? -4.015 -5.757 -4.785 1.00 89.38 90 GLY A O 1
ATOM 655 N N . CYS A 1 91 ? -1.971 -5.711 -5.754 1.00 91.31 91 CYS A N 1
ATOM 656 C CA . CYS A 1 91 ? -1.212 -5.317 -4.581 1.00 91.31 91 CYS A CA 1
ATOM 657 C C . CYS A 1 91 ? -0.911 -3.818 -4.625 1.00 91.31 91 CYS A C 1
ATOM 659 O O . CYS A 1 91 ? -0.552 -3.266 -5.663 1.00 91.31 91 CYS A O 1
ATOM 661 N N . ASP A 1 92 ? -1.010 -3.163 -3.477 1.00 91.12 92 ASP A N 1
ATOM 662 C CA . ASP A 1 92 ? -0.423 -1.854 -3.265 1.00 91.12 92 ASP A CA 1
ATOM 663 C C . ASP A 1 92 ? 1.010 -2.031 -2.750 1.00 91.12 92 ASP A C 1
ATOM 665 O O . ASP A 1 92 ? 1.243 -2.435 -1.608 1.00 91.12 92 ASP A O 1
ATOM 669 N N . HIS A 1 93 ? 1.974 -1.742 -3.623 1.00 91.06 93 HIS A N 1
ATOM 670 C CA . HIS A 1 93 ? 3.407 -1.851 -3.336 1.00 91.06 93 HIS A CA 1
ATOM 671 C C . HIS A 1 93 ? 3.951 -0.689 -2.499 1.00 91.06 93 HIS A C 1
ATOM 673 O O . HIS A 1 93 ? 5.135 -0.690 -2.162 1.00 91.06 93 HIS A O 1
ATOM 679 N N . HIS A 1 94 ? 3.124 0.306 -2.164 1.00 92.06 94 HIS A N 1
ATOM 680 C CA . HIS A 1 94 ? 3.526 1.402 -1.289 1.00 92.06 94 HIS A CA 1
ATOM 681 C C . HIS A 1 94 ? 3.425 1.039 0.198 1.00 92.06 94 HIS A C 1
ATOM 683 O O . HIS A 1 94 ? 3.876 1.833 1.014 1.00 92.06 94 HIS A O 1
ATOM 689 N N . TYR A 1 95 ? 2.880 -0.124 0.581 1.00 91.31 95 TYR A N 1
ATOM 690 C CA . TYR A 1 95 ? 2.748 -0.507 1.992 1.00 91.31 95 TYR A CA 1
ATOM 691 C C . TYR A 1 95 ? 3.503 -1.780 2.361 1.00 91.31 95 TYR A C 1
ATOM 693 O O . TYR A 1 95 ? 3.334 -2.839 1.758 1.00 91.31 95 TYR A O 1
ATOM 701 N N . GLY A 1 96 ? 4.228 -1.693 3.472 1.00 88.44 96 GLY A N 1
ATOM 702 C CA . GLY A 1 96 ? 4.943 -2.802 4.083 1.00 88.44 96 GLY A CA 1
ATOM 703 C C . GLY A 1 96 ? 6.292 -3.087 3.427 1.00 88.44 96 GLY A C 1
ATOM 704 O O . GLY A 1 96 ? 6.834 -2.307 2.650 1.00 88.44 96 GLY A O 1
ATOM 705 N N . ALA A 1 97 ? 6.872 -4.229 3.790 1.00 85.94 97 ALA A N 1
ATOM 706 C CA . ALA A 1 97 ? 8.129 -4.687 3.211 1.00 85.94 97 ALA A CA 1
ATOM 707 C C . ALA A 1 97 ? 7.933 -5.211 1.777 1.00 85.94 97 ALA A C 1
ATOM 709 O O . ALA A 1 97 ? 6.841 -5.626 1.403 1.00 85.94 97 ALA A O 1
ATOM 710 N N . LEU A 1 98 ? 9.027 -5.316 1.012 1.00 80.00 98 LEU A N 1
ATOM 711 C CA . LEU A 1 98 ? 9.045 -5.803 -0.382 1.00 80.00 98 LEU A CA 1
ATOM 712 C C . LEU A 1 98 ? 8.361 -7.167 -0.608 1.00 80.00 98 LEU A C 1
ATOM 714 O O . LEU A 1 98 ? 8.066 -7.535 -1.739 1.00 80.00 98 LEU A O 1
ATOM 718 N N . ASN A 1 99 ? 8.172 -7.954 0.450 1.00 82.81 99 A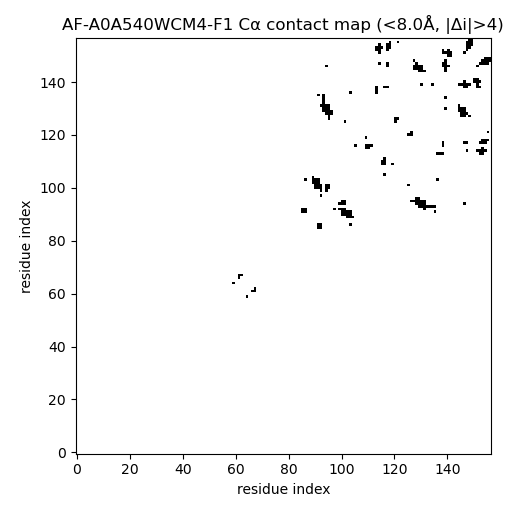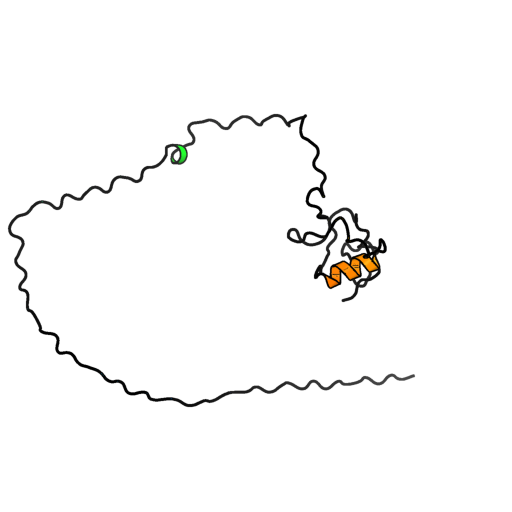SN A N 1
ATOM 719 C CA . ASN A 1 99 ? 7.563 -9.281 0.421 1.00 82.81 99 ASN A CA 1
ATOM 720 C C . ASN A 1 99 ? 6.113 -9.312 0.941 1.00 82.81 99 ASN A C 1
ATOM 722 O O . ASN A 1 99 ? 5.582 -10.402 1.163 1.00 82.81 99 ASN A O 1
ATOM 726 N N . ILE A 1 100 ? 5.493 -8.156 1.182 1.00 87.75 100 ILE A N 1
ATOM 727 C CA . ILE A 1 100 ? 4.114 -8.025 1.655 1.00 87.75 100 ILE A CA 1
ATOM 728 C C . ILE A 1 100 ? 3.266 -7.423 0.533 1.00 87.75 100 ILE A C 1
ATOM 730 O O . ILE A 1 100 ? 3.563 -6.349 0.033 1.00 87.75 100 ILE A O 1
ATOM 734 N N . CYS A 1 101 ? 2.195 -8.118 0.152 1.00 90.19 101 CYS A N 1
ATOM 735 C CA . CYS A 1 101 ? 1.192 -7.610 -0.784 1.00 90.19 101 CYS A CA 1
ATOM 736 C C . CYS A 1 101 ? -0.000 -7.068 0.012 1.00 90.19 101 CYS A C 1
ATOM 738 O O . CYS A 1 101 ? -0.881 -7.837 0.421 1.00 90.19 101 CYS A O 1
ATOM 740 N N . ALA A 1 102 ? -0.011 -5.761 0.277 1.00 91.62 102 ALA A N 1
ATOM 741 C CA . ALA A 1 102 ? -1.195 -5.094 0.806 1.00 91.62 102 ALA A CA 1
ATOM 742 C C . ALA A 1 102 ? -2.271 -5.042 -0.293 1.00 91.62 102 ALA A C 1
ATOM 744 O O . ALA A 1 102 ? -1.935 -4.759 -1.437 1.00 91.62 102 ALA A O 1
ATOM 745 N N . PRO A 1 103 ? -3.554 -5.316 -0.017 1.00 92.38 103 PRO A N 1
ATOM 746 C CA . PRO A 1 103 ? -4.571 -5.267 -1.062 1.00 92.38 103 PRO A CA 1
ATOM 747 C C . PRO A 1 103 ? -4.817 -3.830 -1.529 1.00 92.38 103 PRO A C 1
ATOM 749 O O . PRO A 1 103 ? -5.181 -2.978 -0.719 1.00 92.38 103 PRO A O 1
ATOM 752 N N . ALA A 1 104 ? -4.720 -3.581 -2.836 1.00 90.75 104 ALA A N 1
ATOM 753 C CA . ALA A 1 104 ? -5.120 -2.298 -3.422 1.00 90.75 104 ALA A CA 1
ATOM 754 C C . ALA A 1 104 ? -6.646 -2.074 -3.327 1.00 90.75 104 ALA A C 1
ATOM 756 O O . ALA A 1 104 ? -7.133 -0.944 -3.279 1.00 90.75 104 ALA A O 1
ATOM 757 N N . ALA A 1 105 ? -7.420 -3.164 -3.254 1.00 90.12 105 ALA A N 1
ATOM 758 C CA . ALA A 1 105 ? -8.866 -3.141 -3.073 1.00 90.12 105 ALA A CA 1
ATOM 759 C C . ALA A 1 105 ? -9.300 -4.060 -1.925 1.00 90.12 105 ALA A C 1
ATOM 761 O O . ALA A 1 105 ? -8.926 -5.231 -1.853 1.00 90.12 105 ALA A O 1
ATOM 762 N N . PHE A 1 106 ? -10.149 -3.533 -1.044 1.00 91.31 106 PHE A N 1
ATOM 763 C CA . PHE A 1 106 ? -10.691 -4.279 0.088 1.00 91.31 106 PHE A CA 1
ATOM 764 C C . PHE A 1 106 ? -11.968 -5.043 -0.292 1.00 91.31 106 PHE A C 1
ATOM 766 O O . PHE A 1 106 ? -12.745 -4.560 -1.123 1.00 91.31 106 PHE A O 1
ATOM 773 N N . PRO A 1 107 ? -12.243 -6.198 0.347 1.00 91.06 107 PRO A N 1
ATOM 774 C CA . PRO A 1 107 ? -13.499 -6.914 0.167 1.00 91.06 107 PRO A CA 1
ATOM 775 C C . PRO A 1 107 ? -14.731 -6.036 0.446 1.00 91.06 107 PRO A C 1
ATOM 777 O O . PRO A 1 107 ? -14.684 -5.137 1.299 1.00 91.06 107 PRO A O 1
ATOM 780 N N . PRO A 1 108 ? -15.872 -6.319 -0.209 1.00 90.88 108 PRO A N 1
ATOM 781 C CA . PRO A 1 108 ? -17.118 -5.632 0.101 1.00 90.88 108 PRO A CA 1
ATOM 782 C C . PRO A 1 108 ? -17.471 -5.843 1.580 1.00 90.88 108 PRO A C 1
ATOM 784 O O . PRO A 1 108 ? -17.483 -6.967 2.073 1.00 90.88 108 PRO A O 1
ATOM 787 N N . GLY A 1 109 ? -17.751 -4.748 2.290 1.00 88.38 109 GLY A N 1
ATOM 788 C CA . GLY A 1 109 ? -18.101 -4.764 3.716 1.00 88.38 109 GLY A CA 1
ATOM 789 C C . GLY A 1 109 ? -17.016 -4.252 4.667 1.00 88.38 109 GLY A C 1
ATOM 790 O O . GLY A 1 109 ? -17.350 -3.902 5.793 1.00 88.38 109 GLY A O 1
ATOM 791 N N . VAL A 1 110 ? -15.760 -4.108 4.222 1.00 90.31 110 VAL A N 1
ATOM 792 C CA . VAL A 1 110 ? -14.693 -3.489 5.042 1.00 90.31 110 VA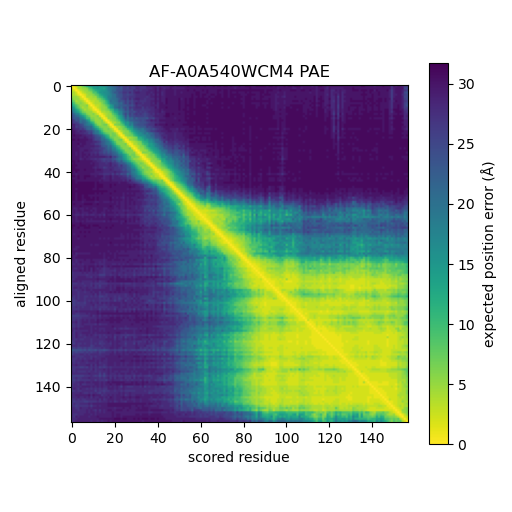L A CA 1
ATOM 793 C C . VAL A 1 110 ? -14.912 -1.981 5.217 1.00 90.31 110 VAL A C 1
ATOM 795 O O . VAL A 1 110 ? -14.485 -1.399 6.203 1.00 90.31 110 VAL A O 1
ATOM 798 N N . GLY A 1 111 ? -15.653 -1.345 4.308 1.00 86.00 111 GLY A N 1
ATOM 799 C CA . GLY A 1 111 ? -15.898 0.096 4.338 1.00 86.00 111 GLY A CA 1
ATOM 800 C C . GLY A 1 111 ? -14.703 0.909 3.829 1.00 86.00 111 GLY A C 1
ATOM 801 O O . GLY A 1 111 ? -13.576 0.431 3.732 1.00 86.00 111 GLY A O 1
ATOM 802 N N . ALA A 1 112 ? -14.965 2.160 3.449 1.00 86.56 112 ALA A N 1
ATOM 803 C CA . ALA A 1 112 ? -13.934 3.067 2.937 1.00 86.56 112 ALA A CA 1
ATOM 804 C C . ALA A 1 112 ? -13.197 3.837 4.047 1.00 86.56 112 ALA A C 1
ATOM 806 O O . ALA A 1 112 ? -12.219 4.519 3.765 1.00 86.56 112 ALA A O 1
ATOM 807 N N . ALA A 1 113 ? -13.675 3.742 5.291 1.00 88.25 113 ALA A N 1
ATOM 808 C CA . ALA A 1 113 ? -13.059 4.409 6.426 1.00 88.25 113 ALA A CA 1
ATOM 809 C C . ALA A 1 113 ? -11.714 3.760 6.771 1.00 88.25 113 ALA A C 1
ATOM 811 O O . ALA A 1 113 ? -11.603 2.536 6.859 1.00 88.25 113 ALA A O 1
ATOM 812 N N . GLN A 1 114 ? -10.723 4.601 7.042 1.00 88.69 114 GLN A N 1
ATOM 813 C CA . GLN A 1 114 ? -9.346 4.235 7.366 1.00 88.69 114 GLN A CA 1
ATOM 814 C C . GLN A 1 114 ? -9.292 3.238 8.520 1.00 88.69 114 GLN A C 1
ATOM 816 O O . GLN A 1 114 ? -8.743 2.152 8.377 1.00 88.69 114 GLN A O 1
ATOM 821 N N . GLY A 1 115 ? -9.982 3.537 9.624 1.00 90.00 115 GLY A N 1
ATOM 822 C CA . GLY A 1 115 ? -9.981 2.648 10.783 1.00 90.00 115 GLY A CA 1
ATOM 823 C C . GLY A 1 115 ? -10.580 1.272 10.513 1.00 90.00 115 GLY A C 1
ATOM 824 O O . GLY A 1 115 ? -10.148 0.294 11.118 1.00 90.00 115 GLY A O 1
ATOM 825 N N . ALA A 1 116 ? -11.516 1.160 9.571 1.00 91.31 116 ALA A N 1
ATOM 826 C CA . ALA A 1 116 ? -12.076 -0.126 9.182 1.00 91.31 116 ALA A CA 1
ATOM 827 C C . ALA A 1 116 ? -11.104 -0.918 8.287 1.00 91.31 116 ALA A C 1
ATOM 829 O O . ALA A 1 116 ? -10.920 -2.117 8.499 1.00 91.31 116 ALA A O 1
ATOM 830 N N . ARG A 1 117 ? -10.399 -0.233 7.374 1.00 92.56 117 ARG A N 1
ATOM 831 C CA . ARG A 1 117 ? -9.300 -0.808 6.579 1.00 92.56 117 ARG A CA 1
ATOM 832 C C . ARG A 1 117 ? -8.149 -1.283 7.464 1.00 92.56 117 ARG A C 1
ATOM 834 O O . ARG A 1 117 ? -7.747 -2.434 7.346 1.00 92.56 117 ARG A O 1
ATOM 841 N N . CYS A 1 118 ? -7.686 -0.454 8.399 1.00 92.88 118 CYS A N 1
ATOM 842 C CA . CYS A 1 118 ? -6.648 -0.823 9.361 1.00 92.88 118 CYS A CA 1
ATOM 843 C C . CYS A 1 118 ? -7.075 -1.986 10.254 1.00 92.88 118 CYS A C 1
ATOM 845 O O . CYS A 1 118 ? -6.319 -2.938 10.425 1.00 92.88 118 CYS A O 1
ATOM 847 N N . THR A 1 119 ? -8.311 -1.969 10.758 1.00 92.00 119 THR A N 1
ATOM 848 C CA . THR A 1 119 ? -8.853 -3.096 11.530 1.00 92.00 119 THR A CA 1
ATOM 849 C C . THR A 1 119 ? -8.812 -4.389 10.718 1.00 92.00 119 THR A C 1
ATOM 851 O O . THR A 1 119 ? -8.373 -5.417 11.229 1.00 92.00 119 THR A O 1
ATOM 854 N N . TRP A 1 120 ? -9.230 -4.345 9.451 1.00 93.75 120 TRP A N 1
ATOM 855 C CA . TRP A 1 120 ? -9.186 -5.506 8.568 1.00 93.75 120 TRP A CA 1
ATOM 856 C C . TRP A 1 120 ? -7.747 -5.971 8.318 1.00 93.75 120 TRP A C 1
ATOM 858 O O . TRP A 1 120 ? -7.443 -7.145 8.508 1.00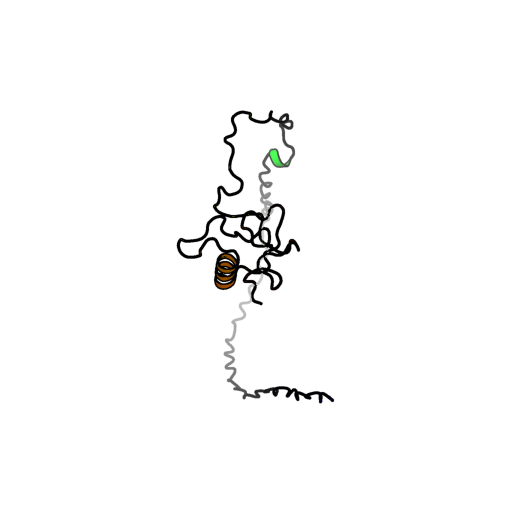 93.75 120 TRP A O 1
ATOM 868 N N . LEU A 1 121 ? -6.832 -5.060 7.983 1.00 93.31 121 LEU A N 1
ATOM 869 C CA . LEU A 1 121 ? -5.420 -5.381 7.749 1.00 93.31 121 LEU A CA 1
ATOM 870 C C . LEU A 1 121 ? -4.801 -6.080 8.966 1.00 93.31 121 LEU A C 1
ATOM 872 O O . LEU A 1 121 ? -4.253 -7.177 8.843 1.00 93.31 121 LEU A O 1
ATOM 876 N N . LEU A 1 122 ? -4.979 -5.505 10.155 1.00 91.38 122 LEU A N 1
ATOM 877 C CA . LEU A 1 122 ? -4.449 -6.054 11.402 1.00 91.38 122 LEU A CA 1
ATOM 878 C C . LEU A 1 122 ? -5.052 -7.430 11.733 1.00 91.38 122 LEU A C 1
ATOM 880 O O . LEU A 1 122 ? -4.327 -8.333 12.155 1.00 91.38 122 LEU A O 1
ATOM 884 N N . GLN A 1 123 ? -6.357 -7.626 11.507 1.00 93.06 123 GLN A N 1
ATOM 885 C CA . GLN A 1 123 ? -7.026 -8.924 11.691 1.00 93.06 123 GLN A CA 1
ATOM 886 C C . GLN A 1 123 ? -6.513 -9.997 10.726 1.00 93.06 123 GLN A C 1
ATOM 888 O O . GLN A 1 123 ? -6.471 -11.174 11.079 1.00 93.06 123 GLN A O 1
ATOM 893 N N . HIS A 1 124 ? -6.106 -9.590 9.526 1.00 93.12 124 HIS A N 1
ATOM 894 C CA . HIS A 1 124 ? -5.579 -10.469 8.488 1.00 93.12 124 HIS A CA 1
ATOM 895 C C . HIS A 1 124 ? -4.052 -10.650 8.552 1.00 93.12 124 HIS A C 1
ATOM 897 O O . HIS A 1 124 ? -3.476 -11.324 7.701 1.00 93.12 124 HIS A O 1
ATOM 903 N N . GLY A 1 125 ? -3.400 -10.122 9.593 1.00 91.25 125 GLY A N 1
ATOM 904 C CA . GLY A 1 125 ? -1.981 -10.355 9.871 1.00 91.25 125 GLY A CA 1
ATOM 905 C C . GLY A 1 125 ? -1.027 -9.380 9.186 1.00 91.25 125 GLY A C 1
ATOM 906 O O . GLY A 1 125 ? 0.186 -9.551 9.299 1.00 91.25 125 GLY A O 1
ATOM 907 N N . TYR A 1 126 ? -1.547 -8.343 8.532 1.00 91.38 126 TYR A N 1
ATOM 908 C CA . TYR A 1 126 ? -0.737 -7.241 8.038 1.00 91.38 126 TYR A CA 1
ATOM 909 C C . TYR A 1 126 ? -0.278 -6.396 9.225 1.00 91.38 126 TYR A C 1
ATOM 911 O O . TYR A 1 126 ? -1.090 -5.841 9.964 1.00 91.38 126 TYR A O 1
ATOM 919 N N . ARG A 1 127 ? 1.034 -6.353 9.441 1.00 87.62 127 ARG A N 1
ATOM 920 C CA . ARG A 1 127 ? 1.699 -5.620 10.522 1.00 87.62 127 ARG A CA 1
ATOM 921 C C . ARG A 1 127 ? 2.857 -4.827 9.934 1.00 87.62 127 ARG A C 1
ATOM 923 O O . ARG A 1 127 ? 3.341 -5.179 8.862 1.00 87.62 127 ARG A O 1
ATOM 930 N N . ASP A 1 128 ? 3.285 -3.794 10.654 1.00 88.62 128 ASP A N 1
ATOM 931 C CA . ASP A 1 128 ? 4.449 -2.978 10.295 1.00 88.62 128 ASP A CA 1
ATOM 932 C C . ASP A 1 128 ? 4.354 -2.432 8.857 1.00 88.62 128 ASP A C 1
ATOM 934 O O . ASP A 1 128 ? 5.240 -2.625 8.022 1.00 88.62 128 ASP A O 1
ATOM 938 N N . LEU A 1 129 ? 3.229 -1.777 8.555 1.00 91.38 129 LEU A N 1
ATOM 939 C CA . LEU A 1 129 ? 2.916 -1.239 7.231 1.00 91.38 129 LEU A CA 1
ATOM 940 C C . LEU A 1 129 ? 3.660 0.075 6.984 1.00 91.38 129 LEU A C 1
ATOM 942 O O . LEU A 1 129 ? 3.063 1.146 6.965 1.00 91.38 129 LEU A O 1
ATOM 946 N N . ALA A 1 130 ? 4.975 -0.013 6.799 1.00 93.12 130 ALA A N 1
ATOM 947 C CA . ALA A 1 130 ? 5.777 1.128 6.377 1.00 93.12 130 ALA A CA 1
ATOM 948 C C . ALA A 1 130 ? 5.258 1.676 5.042 1.00 93.12 130 ALA A C 1
ATOM 950 O O . ALA A 1 130 ? 5.032 0.909 4.108 1.00 93.12 130 ALA A O 1
ATOM 951 N N . VAL A 1 131 ? 5.071 2.989 4.955 1.00 93.56 131 VAL A N 1
ATOM 952 C CA . VAL A 1 131 ? 4.597 3.651 3.742 1.00 93.56 131 VAL A CA 1
ATOM 953 C C . VAL A 1 131 ? 5.791 4.101 2.912 1.00 93.56 131 VAL A C 1
ATOM 955 O O . VAL A 1 131 ? 6.685 4.823 3.360 1.00 93.56 131 VAL A O 1
ATOM 958 N N . HIS A 1 132 ? 5.819 3.655 1.667 1.00 91.12 132 HIS A N 1
ATOM 959 C CA . HIS A 1 132 ? 6.867 3.908 0.701 1.00 91.12 132 HIS A CA 1
ATOM 960 C C . HIS A 1 132 ? 6.274 4.661 -0.483 1.00 91.12 132 HIS A C 1
ATOM 962 O O . HIS A 1 132 ? 5.742 4.064 -1.406 1.00 91.12 132 HIS A O 1
ATOM 968 N N . GLY A 1 133 ? 6.393 5.989 -0.484 1.00 88.19 133 GLY A N 1
ATOM 969 C CA . GLY A 1 133 ? 5.872 6.823 -1.566 1.00 88.19 133 GLY A CA 1
ATOM 970 C C . GLY A 1 133 ? 4.507 7.408 -1.229 1.00 88.19 133 GLY A C 1
ATOM 971 O O . GLY A 1 133 ? 4.405 8.188 -0.286 1.00 88.19 133 GLY A O 1
ATOM 972 N N . ARG A 1 134 ? 3.490 7.124 -2.047 1.00 88.94 134 ARG A N 1
ATOM 973 C CA . ARG A 1 134 ? 2.148 7.678 -1.837 1.00 88.94 134 ARG A CA 1
ATOM 974 C C . ARG A 1 134 ? 1.325 6.792 -0.910 1.00 88.94 134 ARG A C 1
ATOM 976 O O . ARG A 1 134 ? 1.362 5.574 -1.012 1.00 88.94 134 ARG A O 1
ATOM 983 N N . ASP A 1 135 ? 0.542 7.438 -0.058 1.00 91.31 135 ASP A N 1
ATOM 984 C CA . ASP A 1 135 ? -0.440 6.808 0.823 1.00 91.31 135 ASP A CA 1
ATOM 985 C C . ASP A 1 135 ? -1.765 6.599 0.060 1.00 91.31 135 ASP A C 1
ATOM 987 O O . ASP A 1 135 ? -2.773 7.252 0.327 1.00 91.31 135 ASP A O 1
ATOM 991 N N . ASP A 1 136 ? -1.750 5.731 -0.959 1.00 89.38 136 ASP A N 1
ATOM 992 C CA . ASP A 1 136 ? -2.892 5.541 -1.869 1.00 89.38 136 ASP A CA 1
ATOM 993 C C . ASP A 1 136 ? -4.125 4.932 -1.142 1.00 89.38 136 ASP A C 1
ATOM 995 O O . ASP A 1 136 ? -5.274 5.185 -1.525 1.00 89.38 136 ASP A O 1
ATOM 999 N N . LEU A 1 137 ? -3.919 4.204 -0.034 1.00 89.62 137 LEU A N 1
ATOM 1000 C CA . LEU A 1 137 ? -4.981 3.638 0.813 1.00 89.62 137 LEU A CA 1
ATOM 1001 C C . LEU A 1 137 ? -5.406 4.545 1.980 1.00 89.62 137 LEU A C 1
ATOM 1003 O O . LEU A 1 137 ? -6.424 4.251 2.627 1.00 89.62 137 LEU A O 1
ATOM 1007 N N . GLY A 1 138 ? -4.695 5.649 2.226 1.00 90.75 138 GLY A N 1
ATOM 1008 C CA . GLY A 1 138 ? -5.021 6.599 3.288 1.00 90.75 138 GLY A CA 1
ATOM 1009 C C . GLY A 1 138 ? -4.778 6.056 4.701 1.00 90.75 138 GLY A C 1
ATOM 1010 O O . GLY A 1 138 ? -5.581 6.350 5.583 1.00 90.75 138 GLY A O 1
ATOM 1011 N N . LEU A 1 139 ? -3.808 5.159 4.898 1.00 92.00 139 LEU A N 1
ATOM 1012 C CA . LEU A 1 139 ? -3.611 4.443 6.167 1.00 92.00 139 LEU A CA 1
ATOM 1013 C C . LEU A 1 139 ? -2.702 5.201 7.138 1.00 92.00 139 LEU A C 1
ATOM 1015 O O . LEU A 1 139 ? -2.856 5.000 8.338 1.00 92.00 139 LEU A O 1
ATOM 1019 N N . ASP A 1 140 ? -1.808 6.045 6.619 1.00 92.62 140 ASP A N 1
ATOM 1020 C CA . ASP A 1 140 ? -0.884 6.893 7.382 1.00 92.62 140 ASP A CA 1
ATOM 1021 C C . ASP A 1 140 ? -1.436 8.328 7.450 1.00 92.62 140 ASP A C 1
ATOM 1023 O O . ASP A 1 140 ? -1.156 9.208 6.630 1.00 92.62 140 ASP A O 1
ATOM 1027 N N . THR A 1 141 ? -2.304 8.542 8.434 1.00 91.31 141 THR A N 1
ATOM 1028 C CA . THR A 1 141 ? -3.046 9.794 8.628 1.00 91.31 141 THR A CA 1
ATOM 1029 C C . THR A 1 141 ? -2.229 10.880 9.313 1.00 91.31 141 THR A C 1
ATOM 1031 O O . THR A 1 141 ? -2.544 12.066 9.171 1.00 91.31 141 THR A O 1
ATOM 1034 N N . ASN A 1 142 ? -1.217 10.490 10.084 1.00 91.62 142 ASN A N 1
ATOM 1035 C CA . ASN A 1 142 ? -0.331 11.414 10.782 1.00 91.62 142 ASN A CA 1
ATOM 1036 C C . ASN A 1 142 ? 0.933 11.754 9.957 1.00 91.62 142 ASN A C 1
ATOM 1038 O O . ASN A 1 142 ? 1.652 12.690 10.320 1.00 91.62 142 ASN A O 1
ATOM 1042 N N . HIS A 1 143 ? 1.136 11.069 8.828 1.00 92.56 143 HIS A N 1
ATOM 1043 C CA . HI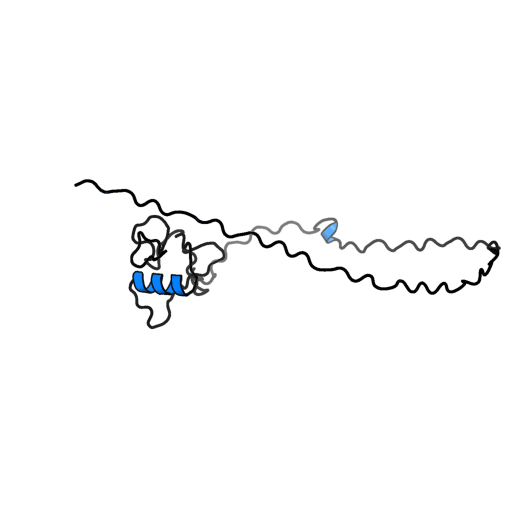S A 1 143 ? 2.250 11.206 7.893 1.00 92.56 143 HIS A CA 1
ATOM 1044 C C . HIS A 1 143 ? 3.617 10.907 8.517 1.00 92.56 143 HIS A C 1
ATOM 1046 O O . HIS A 1 143 ? 4.607 11.583 8.213 1.00 92.56 143 HIS A O 1
ATOM 1052 N N . ASP A 1 144 ? 3.678 9.919 9.409 1.00 91.88 144 ASP A N 1
ATOM 1053 C CA . ASP A 1 144 ? 4.920 9.486 10.053 1.00 91.88 144 ASP A CA 1
ATOM 1054 C C . ASP A 1 144 ? 5.655 8.368 9.289 1.00 91.88 144 ASP A C 1
ATOM 1056 O O . ASP A 1 144 ? 6.781 8.001 9.648 1.00 91.88 144 ASP A O 1
ATOM 1060 N N . GLY A 1 145 ? 5.067 7.894 8.186 1.00 93.31 145 GLY A N 1
ATOM 1061 C CA . GLY A 1 145 ? 5.606 6.843 7.334 1.00 93.31 145 GLY A CA 1
ATOM 1062 C C . GLY A 1 145 ? 5.243 5.432 7.790 1.00 93.31 145 GLY A C 1
ATOM 1063 O O . GLY A 1 1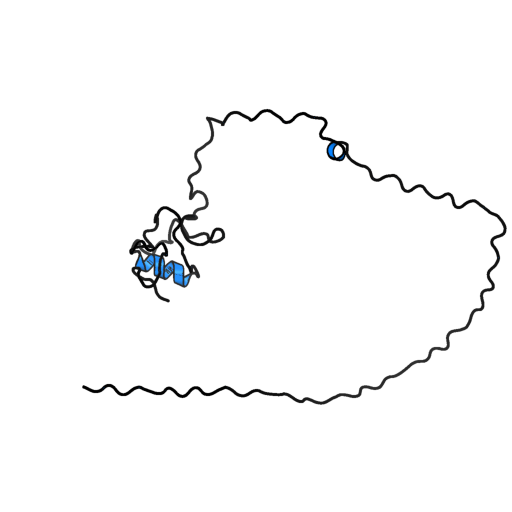45 ? 5.791 4.475 7.238 1.00 93.31 145 GLY A O 1
ATOM 1064 N N . MET A 1 146 ? 4.354 5.269 8.771 1.00 93.50 146 MET A N 1
ATOM 1065 C CA . MET A 1 146 ? 3.875 3.977 9.253 1.00 93.50 146 MET A CA 1
ATOM 1066 C C . MET A 1 146 ? 2.351 3.963 9.282 1.00 93.50 146 MET A C 1
ATOM 1068 O O . MET A 1 146 ? 1.738 4.613 10.108 1.00 93.50 146 MET A O 1
ATOM 1072 N N . GLY A 1 147 ? 1.733 3.155 8.424 1.00 92.88 147 GLY A N 1
ATOM 1073 C CA . GLY A 1 147 ? 0.283 3.013 8.399 1.00 92.88 147 GLY A CA 1
ATOM 1074 C C . GLY A 1 147 ? -0.252 2.091 9.496 1.00 92.88 147 GLY A C 1
ATOM 1075 O O . GLY A 1 147 ? 0.344 1.058 9.830 1.00 92.88 147 GLY A O 1
ATOM 1076 N N . CYS A 1 148 ? -1.454 2.413 9.973 1.00 92.06 148 CYS A N 1
ATOM 1077 C CA . CYS A 1 148 ? -2.197 1.642 10.970 1.00 92.06 148 CYS A CA 1
ATOM 1078 C C . CYS A 1 148 ? -1.471 1.498 12.316 1.00 92.06 148 CYS A C 1
ATOM 1080 O O . CYS A 1 148 ? -1.684 0.521 13.050 1.00 92.06 148 CYS A O 1
ATOM 1082 N N . ASP A 1 149 ? -0.629 2.470 12.650 1.00 89.88 149 ASP A N 1
ATOM 1083 C CA . ASP A 1 149 ? 0.020 2.579 13.946 1.00 89.88 149 ASP A CA 1
ATOM 1084 C C . ASP A 1 149 ? -0.931 3.254 14.972 1.00 89.88 149 ASP A C 1
ATOM 1086 O O . ASP A 1 149 ? -1.986 3.767 14.609 1.00 89.88 149 ASP A O 1
ATOM 1090 N N . PRO A 1 150 ? -0.641 3.253 16.287 1.00 87.94 150 PRO A N 1
ATOM 1091 C CA . PRO A 1 150 ? -1.507 3.912 17.275 1.00 87.94 150 PRO A CA 1
ATOM 1092 C C . PRO A 1 150 ? -1.712 5.420 17.087 1.00 87.94 150 PRO A C 1
ATOM 1094 O O . PRO A 1 150 ? -2.590 5.981 17.746 1.00 87.94 150 PRO A O 1
ATOM 1097 N N . GLY A 1 151 ? -0.867 6.082 16.298 1.00 84.94 151 GLY A N 1
ATOM 1098 C CA . GLY A 1 151 ? -1.053 7.462 15.876 1.00 84.94 151 GLY A CA 1
ATOM 1099 C C . GLY A 1 151 ? -2.134 7.616 14.804 1.00 84.94 151 GLY A C 1
ATOM 1100 O O . GLY A 1 151 ? -2.698 8.706 14.687 1.00 84.94 151 GLY A O 1
ATOM 1101 N N . ASP A 1 152 ? -2.477 6.536 14.102 1.00 87.81 152 ASP A N 1
ATOM 1102 C CA . ASP A 1 152 ? -3.491 6.503 13.059 1.00 87.81 152 ASP A CA 1
ATOM 1103 C C . ASP A 1 152 ? -4.896 6.138 13.530 1.00 87.81 152 ASP A C 1
ATOM 1105 O O . ASP A 1 152 ? -5.143 5.424 14.512 1.00 87.81 152 ASP A O 1
ATOM 1109 N N . ALA A 1 153 ? -5.873 6.579 12.737 1.00 75.06 153 ALA A N 1
ATOM 1110 C CA . ALA A 1 153 ? -7.260 6.184 12.909 1.00 75.06 153 ALA A CA 1
ATOM 1111 C C . ALA A 1 153 ? -7.420 4.658 12.768 1.00 75.06 153 ALA A C 1
ATOM 1113 O O . ALA A 1 153 ? -7.393 4.112 11.669 1.00 75.06 153 ALA A O 1
ATOM 1114 N N . GLY A 1 154 ? -7.672 3.978 13.891 1.00 72.38 154 GLY A N 1
ATOM 1115 C CA . GLY A 1 154 ? -7.928 2.534 13.950 1.00 72.38 154 GLY A CA 1
ATOM 1116 C C . GLY A 1 154 ? -6.686 1.657 14.114 1.00 72.38 154 GLY A C 1
ATOM 1117 O O . GLY A 1 154 ? -6.818 0.432 14.074 1.00 72.38 154 GLY A O 1
ATOM 1118 N N . GLY A 1 155 ? -5.510 2.240 14.354 1.00 70.50 155 GLY A N 1
ATOM 1119 C CA . GLY A 1 155 ? -4.345 1.470 14.768 1.00 70.50 155 GLY A CA 1
ATOM 1120 C C . GLY A 1 155 ? -4.488 0.950 16.197 1.00 70.50 155 GLY A C 1
ATOM 1121 O O . GLY A 1 155 ? -4.750 1.690 17.146 1.00 70.50 155 GLY A O 1
ATOM 1122 N N . SER A 1 156 ? -4.345 -0.363 16.355 1.00 60.84 156 SER A N 1
ATOM 1123 C CA . SER A 1 156 ? -4.404 -1.060 17.644 1.00 60.84 156 SER A CA 1
ATOM 1124 C C . SER A 1 156 ? -3.140 -1.908 17.769 1.00 60.84 156 SER A C 1
ATOM 1126 O O . SER A 1 156 ? -2.898 -2.739 16.897 1.00 60.84 156 SER A O 1
ATOM 1128 N N . ARG A 1 157 ? -2.321 -1.708 18.811 1.00 55.03 157 ARG A N 1
ATOM 1129 C CA . ARG A 1 157 ? -1.149 -2.573 19.068 1.00 55.03 157 ARG A CA 1
ATOM 1130 C C . ARG A 1 157 ? -1.553 -3.999 19.431 1.00 55.03 157 ARG A C 1
ATOM 1132 O O . ARG A 1 157 ? -2.433 -4.130 20.311 1.00 55.03 157 ARG A O 1
#

Foldseek 3Di:
DDDDDDDDDDDDDDDDDDDDDDDDDDDPDPPDDDPPPDDDDDPDDDDDDPPPPPDPDPPDDPVVVDDPDDDDDDDDDDPPDDDDDPCNVQFDCQWDDNPDGHGPDDPPPLDLDLLSSLQVCVVVPNPFTFGHPDPSSCQCVVPPRTGLDPVGRNNDD

Secondary structure (DSSP, 8-state):
--PPP------PPPP------------------------PPPP--S--------PPPP---GGGT--SSPPPPPPPPPS-PPPPPTTTTSEETTBSSTT--EESSPPTTS-SSHHHHHHHHHHTT---EEB-S--TT---SS-SSEETSTTSTT---

Mean predicted aligned error: 19.47 Å

Organism: NCBI:txid2567942

Radius of gyration: 37.45 Å; Cα contacts (8 Å, |Δi|>4): 128; chains: 1; bounding box: 70×84×78 Å

Sequence (157 aa):
MTVRPSRRRWRPGRTSAGLGTGVAGLALALTLATPNASSRPVPPTGGTAATQQRRPDPHIMDFAQSPAAHPMAPQSKRTDETAVAPDADGCDHHYGALNICAPAAFPPGVGAAQGARCTWLLQHGYRDLAVHGRDDLGLDTNHDGMGCDPGDAGGSR